Protein AF-A0A821RV55-F1 (afdb_monomer)

Structure (mmCIF, N/CA/C/O backbone):
data_AF-A0A821RV55-F1
#
_entry.id   AF-A0A821RV55-F1
#
loop_
_atom_site.group_PDB
_atom_site.id
_atom_site.type_symbol
_atom_site.label_atom_id
_atom_site.label_alt_id
_atom_site.label_comp_id
_atom_site.label_asym_id
_atom_site.label_entity_id
_atom_site.label_seq_id
_atom_site.pdbx_PDB_ins_code
_atom_site.Cartn_x
_atom_site.Cartn_y
_atom_site.Cartn_z
_atom_site.occupancy
_atom_site.B_iso_or_equiv
_atom_site.auth_seq_id
_atom_site.auth_comp_id
_atom_site.auth_asym_id
_atom_site.auth_atom_id
_atom_site.pdbx_PDB_model_num
ATOM 1 N N . MET A 1 1 ? -0.178 -15.977 -15.659 1.00 85.25 1 MET A N 1
ATOM 2 C CA . MET A 1 1 ? -1.167 -15.702 -14.575 1.00 85.25 1 MET A CA 1
ATOM 3 C C . MET A 1 1 ? -1.295 -14.213 -14.287 1.00 85.25 1 MET A C 1
ATOM 5 O O . MET A 1 1 ? -2.364 -13.681 -14.542 1.00 85.25 1 MET A O 1
ATOM 9 N N . LEU A 1 2 ? -0.251 -13.523 -13.799 1.00 86.44 2 LEU A N 1
ATOM 10 C CA . LEU A 1 2 ? -0.349 -12.079 -13.525 1.00 86.44 2 LEU A C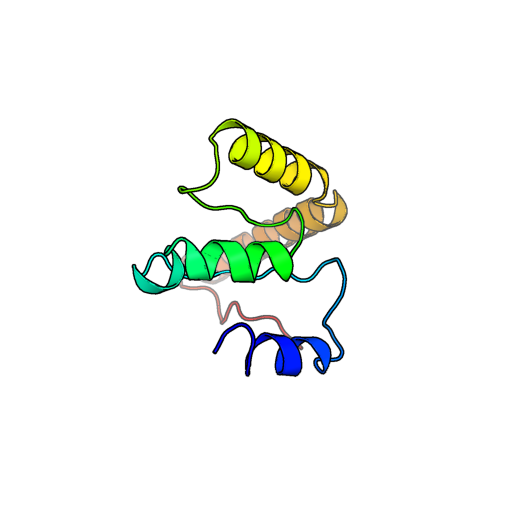A 1
ATOM 11 C C . LEU A 1 2 ? -0.704 -11.279 -14.790 1.00 86.44 2 LEU A C 1
ATOM 13 O O . LEU A 1 2 ? -1.669 -10.523 -14.784 1.00 86.44 2 LEU A O 1
ATOM 17 N N . LYS A 1 3 ? 0.040 -11.504 -15.882 1.00 86.50 3 LYS A N 1
ATOM 18 C CA . LYS A 1 3 ? -0.157 -10.818 -17.171 1.00 86.50 3 LYS A CA 1
ATOM 19 C C . LYS A 1 3 ? -1.388 -11.324 -17.931 1.00 86.50 3 LYS A C 1
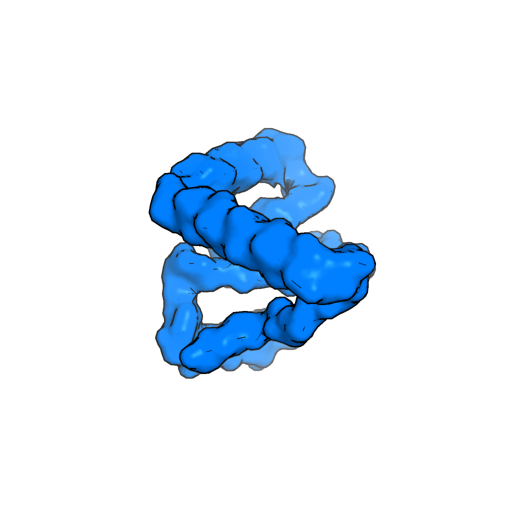ATOM 21 O O . LYS A 1 3 ? -2.145 -10.526 -18.463 1.00 86.50 3 LYS A O 1
ATOM 26 N N . ASP A 1 4 ? -1.608 -12.636 -17.927 1.00 89.25 4 ASP A N 1
ATOM 27 C CA . ASP A 1 4 ? -2.598 -13.270 -18.819 1.00 89.25 4 ASP A CA 1
ATOM 28 C C . ASP A 1 4 ? -4.001 -13.399 -18.211 1.00 89.25 4 ASP A C 1
ATOM 30 O O . ASP A 1 4 ? -4.954 -13.686 -18.926 1.00 89.25 4 ASP A O 1
ATOM 34 N N . PHE A 1 5 ? -4.138 -13.241 -16.891 1.00 90.25 5 PHE A N 1
ATOM 35 C CA . PHE A 1 5 ? -5.413 -13.432 -16.195 1.00 90.25 5 PHE A CA 1
ATOM 36 C C . PHE A 1 5 ? -5.693 -12.315 -15.192 1.00 90.25 5 PHE A C 1
ATOM 38 O O . PHE A 1 5 ? -6.668 -11.589 -15.343 1.00 90.25 5 PHE A O 1
ATOM 45 N N . PHE A 1 6 ? -4.831 -12.141 -14.189 1.00 88.38 6 PHE A N 1
ATOM 46 C CA . PHE A 1 6 ? -5.103 -11.225 -13.080 1.00 88.38 6 PHE A CA 1
ATOM 47 C C . PHE A 1 6 ? -5.234 -9.769 -13.537 1.00 88.38 6 PHE A C 1
ATOM 49 O O . PHE A 1 6 ? -6.215 -9.114 -13.198 1.00 88.38 6 PHE A O 1
ATOM 56 N N . TYR A 1 7 ? -4.279 -9.265 -14.322 1.00 87.81 7 TYR A N 1
ATOM 57 C CA . TYR A 1 7 ? -4.292 -7.871 -14.758 1.00 87.81 7 TYR A CA 1
ATOM 58 C C . TYR A 1 7 ? -5.490 -7.532 -15.666 1.00 87.81 7 TYR A C 1
ATOM 60 O O . TYR A 1 7 ? -6.186 -6.565 -15.355 1.00 87.81 7 TYR A O 1
ATOM 68 N N . PRO A 1 8 ? -5.836 -8.343 -16.689 1.00 90.50 8 PRO A N 1
ATOM 69 C CA . PRO A 1 8 ? -7.069 -8.145 -17.453 1.00 90.50 8 PRO A CA 1
ATOM 70 C C . PRO A 1 8 ? -8.339 -8.118 -16.591 1.00 90.50 8 PRO A C 1
ATOM 72 O O . PRO A 1 8 ? -9.218 -7.293 -16.825 1.00 90.50 8 PRO A O 1
ATOM 75 N N . GLN A 1 9 ? -8.438 -8.989 -15.579 1.00 91.94 9 GLN A N 1
ATOM 76 C CA . GLN A 1 9 ? -9.587 -9.013 -14.665 1.00 91.94 9 GLN A CA 1
ATOM 77 C C . GLN A 1 9 ? -9.621 -7.776 -13.758 1.00 91.94 9 GLN A C 1
ATOM 79 O O . GLN A 1 9 ? -10.681 -7.194 -13.543 1.00 91.94 9 GLN A O 1
ATOM 84 N N . LEU A 1 10 ? -8.461 -7.330 -13.272 1.00 87.94 10 LEU A N 1
ATOM 85 C CA . LEU A 1 10 ? -8.348 -6.117 -12.468 1.00 87.94 10 LEU A CA 1
ATOM 86 C C . LEU A 1 10 ? -8.742 -4.863 -13.261 1.00 87.94 10 LEU A C 1
ATOM 88 O O . LEU A 1 10 ? -9.420 -4.002 -12.716 1.00 87.94 10 LEU A O 1
ATOM 92 N N . GLN A 1 11 ? -8.379 -4.763 -14.544 1.00 86.75 11 GLN A N 1
ATOM 93 C CA . GLN A 1 11 ? -8.776 -3.627 -15.388 1.00 86.75 11 GLN A CA 1
ATOM 94 C C . GLN A 1 11 ? -10.292 -3.532 -15.600 1.00 86.75 11 GLN A C 1
ATOM 96 O 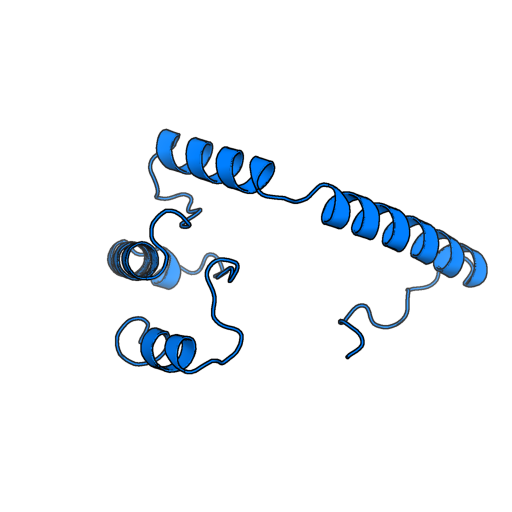O . GLN A 1 11 ? -10.811 -2.441 -15.817 1.00 86.75 11 GLN A O 1
ATOM 101 N N . GLN A 1 12 ? -11.000 -4.661 -15.536 1.00 89.94 12 GLN A N 1
ATOM 102 C CA . GLN A 1 12 ? -12.459 -4.721 -15.663 1.00 89.94 12 GLN A CA 1
ATOM 103 C C . GLN A 1 12 ? -13.179 -4.463 -14.333 1.00 89.94 12 GLN A C 1
ATOM 105 O O . GLN A 1 12 ? -14.402 -4.331 -14.305 1.00 89.94 12 GLN A O 1
ATOM 110 N N . PHE A 1 13 ? -12.441 -4.394 -13.226 1.00 89.81 13 PHE A N 1
ATOM 111 C CA . PHE A 1 13 ? -13.010 -4.131 -11.919 1.00 89.81 13 PHE A CA 1
ATOM 112 C C . PHE A 1 13 ? -13.345 -2.645 -11.781 1.00 89.81 13 PHE A C 1
ATOM 114 O O . PHE A 1 13 ? -12.460 -1.797 -11.812 1.00 89.81 13 PHE A O 1
ATOM 121 N N . GLU A 1 14 ? -14.623 -2.324 -11.585 1.00 88.19 14 GLU A N 1
ATOM 122 C CA . GLU A 1 14 ? -15.125 -0.941 -11.558 1.00 88.19 14 GLU A CA 1
ATOM 123 C C . GLU A 1 14 ? -14.431 -0.055 -10.509 1.00 88.19 14 GLU A C 1
ATOM 125 O O . GLU A 1 14 ? -14.203 1.131 -10.734 1.00 88.19 14 GLU A O 1
ATOM 130 N N . ALA A 1 15 ? -14.030 -0.632 -9.372 1.00 85.81 15 ALA A N 1
ATOM 131 C CA . ALA A 1 15 ? -13.325 0.101 -8.324 1.00 85.81 15 ALA A CA 1
ATOM 132 C C . ALA A 1 15 ? -11.804 0.204 -8.553 1.00 85.81 15 ALA A C 1
ATOM 134 O O . ALA A 1 15 ? -11.110 0.811 -7.732 1.00 85.81 15 ALA A O 1
ATOM 135 N N . TYR A 1 16 ? -11.262 -0.360 -9.639 1.00 86.44 16 TYR A N 1
ATOM 136 C CA . TYR A 1 16 ? -9.854 -0.196 -9.983 1.00 86.44 16 TYR A CA 1
ATOM 137 C C . TYR A 1 16 ? -9.563 1.255 -10.363 1.00 86.44 16 TYR A C 1
ATOM 139 O O . TYR A 1 16 ? -10.140 1.822 -11.288 1.00 86.44 16 TYR A O 1
ATOM 147 N N . ASN A 1 17 ? -8.650 1.876 -9.626 1.00 83.81 17 ASN A N 1
ATOM 148 C CA . ASN A 1 17 ? -8.246 3.249 -9.859 1.00 83.81 17 ASN A CA 1
ATOM 149 C C . ASN A 1 17 ? -6.824 3.497 -9.336 1.00 83.81 17 ASN A C 1
ATOM 151 O O . ASN A 1 17 ? -6.158 2.624 -8.780 1.00 83.81 17 ASN A O 1
ATOM 155 N N . ARG A 1 18 ? -6.342 4.732 -9.480 1.00 78.50 18 ARG A N 1
ATOM 156 C CA . ARG A 1 18 ? -5.007 5.139 -9.014 1.00 78.50 18 ARG A CA 1
ATOM 157 C C . ARG A 1 18 ? -4.796 5.059 -7.496 1.00 78.50 18 ARG A C 1
ATOM 159 O O . ARG A 1 18 ? -3.683 5.305 -7.065 1.00 78.50 18 ARG A O 1
ATOM 166 N N . ALA A 1 19 ? -5.803 4.775 -6.685 1.00 77.62 19 ALA A N 1
ATOM 167 C CA . ALA A 1 19 ? -5.671 4.534 -5.249 1.00 77.62 19 ALA A CA 1
ATOM 168 C C . ALA A 1 19 ? -5.741 3.038 -4.895 1.00 77.62 19 ALA A C 1
ATOM 170 O O . ALA A 1 19 ? -5.709 2.688 -3.720 1.00 77.62 19 ALA A O 1
ATOM 171 N N . THR A 1 20 ? -5.840 2.143 -5.884 1.00 79.62 20 THR A N 1
ATOM 172 C CA . THR A 1 20 ? -5.859 0.699 -5.640 1.00 79.62 20 THR A CA 1
ATOM 173 C C . THR A 1 20 ? -4.489 0.203 -5.177 1.00 79.62 20 THR A C 1
ATOM 175 O O . THR A 1 20 ? -3.472 0.454 -5.827 1.00 79.62 20 THR A O 1
ATOM 178 N N . TRP A 1 21 ? -4.499 -0.539 -4.067 1.00 76.00 21 TRP A N 1
ATOM 179 C CA . TRP A 1 21 ? -3.346 -1.203 -3.461 1.00 76.00 21 TRP A CA 1
ATOM 180 C C . TRP A 1 21 ? -3.376 -2.700 -3.753 1.00 76.00 21 TRP A C 1
ATOM 182 O O . TRP A 1 21 ? -4.423 -3.333 -3.629 1.00 76.00 21 TRP A O 1
ATOM 192 N N . PHE A 1 22 ? -2.228 -3.271 -4.117 1.00 79.94 22 PHE A N 1
ATOM 193 C CA . PHE A 1 22 ? -2.068 -4.707 -4.330 1.00 79.94 22 PHE A CA 1
ATOM 194 C C . PHE A 1 22 ? -1.064 -5.274 -3.324 1.00 79.94 22 PHE A C 1
ATOM 196 O O . PHE A 1 22 ? 0.066 -4.797 -3.237 1.00 79.94 22 PHE A O 1
ATOM 203 N N . GLN A 1 23 ? -1.479 -6.285 -2.560 1.00 82.44 23 GLN A N 1
ATOM 204 C CA . GLN A 1 23 ? -0.666 -6.932 -1.533 1.00 82.44 23 GLN A CA 1
ATOM 205 C C . GLN A 1 23 ? -0.541 -8.427 -1.840 1.00 82.44 23 GLN A C 1
ATOM 207 O O . GLN A 1 23 ? -1.541 -9.098 -2.088 1.00 82.44 23 GLN A O 1
ATOM 212 N N . GLN A 1 24 ? 0.685 -8.949 -1.795 1.00 79.56 24 GLN A N 1
ATOM 213 C CA . GLN A 1 24 ? 0.988 -10.379 -1.908 1.00 79.56 24 GLN A CA 1
ATOM 214 C C . GLN A 1 24 ? 1.672 -10.870 -0.634 1.00 79.56 24 GLN A C 1
ATOM 216 O O . GLN A 1 24 ? 2.279 -10.088 0.104 1.00 79.56 24 GLN A O 1
ATOM 221 N N . ASP A 1 25 ? 1.589 -12.169 -0.378 1.00 79.94 25 ASP A N 1
ATOM 222 C CA . ASP A 1 25 ? 2.366 -12.827 0.660 1.00 79.94 25 ASP A CA 1
ATOM 223 C C . ASP A 1 25 ? 3.806 -13.112 0.189 1.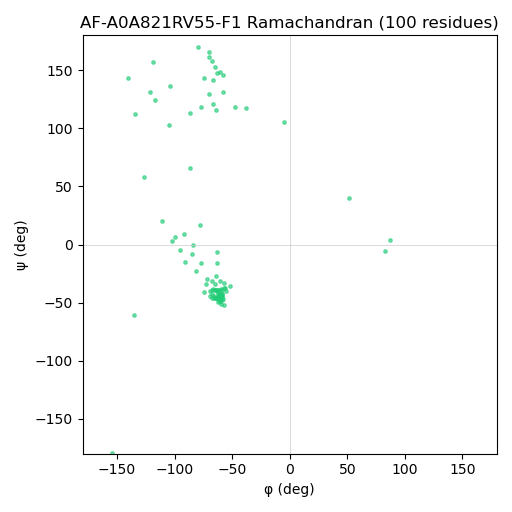00 79.94 25 ASP A C 1
ATOM 225 O O . ASP A 1 25 ? 4.188 -12.936 -0.970 1.00 79.94 25 ASP A O 1
ATOM 229 N N . GLY A 1 26 ? 4.655 -13.525 1.129 1.00 79.12 26 GLY A N 1
ATOM 230 C CA . GLY A 1 26 ? 6.092 -13.690 0.909 1.00 79.12 26 GLY A CA 1
ATOM 231 C C . GLY A 1 26 ? 6.505 -14.964 0.168 1.00 79.12 26 GLY A C 1
ATOM 232 O O . GLY A 1 26 ? 7.678 -15.330 0.264 1.00 79.12 26 GLY A O 1
ATOM 233 N N . ALA A 1 27 ? 5.596 -15.665 -0.519 1.00 83.19 27 ALA A N 1
ATOM 234 C CA . ALA A 1 27 ? 5.929 -16.924 -1.179 1.00 83.19 27 ALA A CA 1
ATOM 235 C C . ALA A 1 27 ? 6.984 -16.728 -2.284 1.00 83.19 27 ALA A C 1
ATOM 237 O O . ALA A 1 27 ? 7.046 -15.698 -2.965 1.00 83.19 27 ALA A O 1
ATOM 238 N N . THR A 1 28 ? 7.830 -17.739 -2.493 1.00 82.44 28 THR A N 1
ATOM 239 C CA . THR A 1 28 ? 8.966 -17.660 -3.427 1.00 82.44 28 THR A CA 1
ATOM 240 C C . THR A 1 28 ? 8.535 -17.307 -4.853 1.00 82.44 28 THR A C 1
ATOM 242 O O . THR A 1 28 ? 9.204 -16.524 -5.526 1.00 82.44 28 THR A O 1
ATOM 245 N N . CYS A 1 29 ? 7.395 -17.826 -5.315 1.00 82.31 29 CYS A N 1
ATOM 246 C CA . CYS A 1 29 ? 6.859 -17.507 -6.638 1.00 82.31 29 CYS A CA 1
ATOM 247 C C . CYS A 1 29 ? 6.402 -16.042 -6.757 1.00 82.31 29 CYS A C 1
ATOM 249 O O . CYS A 1 29 ? 6.546 -15.455 -7.827 1.00 82.31 29 CYS A O 1
ATOM 251 N N . HIS A 1 30 ? 5.927 -15.415 -5.678 1.00 81.44 30 HIS A N 1
ATOM 252 C CA . HIS A 1 30 ? 5.485 -14.013 -5.663 1.00 81.44 30 HIS A CA 1
ATOM 253 C C . HIS A 1 30 ? 6.647 -13.022 -5.529 1.00 81.44 30 HIS A C 1
ATOM 255 O O . HIS A 1 30 ? 6.553 -11.890 -5.988 1.00 81.44 30 HIS A O 1
ATOM 261 N N . THR A 1 31 ? 7.784 -13.468 -4.992 1.00 78.88 31 THR A N 1
ATOM 262 C CA . THR A 1 31 ? 9.004 -12.652 -4.857 1.00 78.88 31 THR A CA 1
ATOM 263 C C . THR A 1 31 ? 10.052 -12.920 -5.946 1.00 78.88 31 THR A C 1
ATOM 265 O O . THR A 1 31 ? 11.160 -12.385 -5.883 1.00 78.88 31 THR A O 1
ATOM 268 N N . SER A 1 32 ? 9.740 -13.737 -6.958 1.00 86.06 32 SER A N 1
ATOM 269 C CA . SER A 1 32 ? 10.642 -13.983 -8.094 1.00 86.06 32 SER A CA 1
ATOM 270 C C . SER A 1 32 ? 10.873 -12.708 -8.922 1.00 86.06 32 SER A C 1
ATOM 272 O O . SER A 1 32 ? 10.001 -11.843 -8.973 1.00 86.06 32 SER A O 1
ATOM 274 N N . ASN A 1 33 ? 12.024 -12.586 -9.597 1.00 85.44 33 ASN A N 1
ATOM 275 C CA . ASN A 1 33 ? 12.322 -11.403 -10.421 1.00 85.44 33 ASN A CA 1
ATOM 276 C C . ASN A 1 33 ? 11.269 -11.199 -11.521 1.00 85.44 33 ASN A C 1
ATOM 278 O O . ASN A 1 33 ? 10.788 -10.087 -11.691 1.00 85.44 33 ASN A O 1
ATOM 282 N N . ALA A 1 34 ? 10.846 -12.282 -12.183 1.00 87.50 34 ALA A N 1
ATOM 283 C CA . ALA A 1 34 ? 9.810 -12.242 -13.214 1.00 87.50 34 ALA A CA 1
ATOM 284 C C . ALA A 1 34 ? 8.450 -11.765 -12.669 1.00 87.50 34 ALA A C 1
ATOM 286 O O . ALA A 1 34 ? 7.744 -11.002 -13.324 1.00 87.50 34 ALA A O 1
ATOM 287 N N . SER A 1 35 ? 8.083 -12.187 -11.454 1.00 87.31 35 SER A N 1
ATOM 288 C CA . SER A 1 35 ? 6.851 -11.731 -10.800 1.00 87.31 35 SER A CA 1
ATOM 289 C C . SER A 1 35 ? 6.936 -10.260 -10.405 1.00 87.31 35 SER A C 1
ATOM 291 O O . SER A 1 35 ? 6.000 -9.510 -10.658 1.00 87.31 35 SER A O 1
ATOM 293 N N . LEU A 1 36 ? 8.058 -9.830 -9.822 1.00 85.94 36 LEU A N 1
ATOM 294 C CA . LEU A 1 36 ? 8.256 -8.441 -9.406 1.00 85.94 36 LEU A CA 1
ATOM 295 C C . LEU A 1 36 ? 8.313 -7.483 -10.598 1.00 85.94 36 LEU A C 1
ATOM 297 O O . LEU A 1 36 ? 7.753 -6.397 -10.510 1.00 85.94 36 LEU A O 1
ATOM 301 N N . GLU A 1 37 ? 8.935 -7.886 -11.706 1.00 86.38 37 GLU A N 1
ATOM 302 C CA . GLU A 1 37 ? 8.942 -7.120 -12.955 1.00 86.38 37 GLU A CA 1
ATOM 303 C C . GLU A 1 37 ? 7.517 -6.935 -13.488 1.00 86.38 37 GLU A C 1
ATOM 305 O O . GLU A 1 37 ? 7.090 -5.806 -13.718 1.00 86.38 37 GLU A O 1
ATOM 310 N N . ALA A 1 38 ? 6.734 -8.018 -13.561 1.00 88.62 38 ALA A N 1
ATOM 311 C CA . ALA A 1 38 ? 5.337 -7.951 -13.982 1.00 88.62 38 ALA A CA 1
ATOM 312 C C . ALA A 1 38 ? 4.488 -7.047 -13.068 1.00 88.62 38 ALA A C 1
ATOM 314 O O . ALA A 1 38 ? 3.705 -6.242 -13.560 1.00 88.62 38 ALA A O 1
ATOM 315 N N . VAL A 1 39 ? 4.641 -7.151 -11.743 1.00 87.25 39 VAL A N 1
ATOM 316 C CA . VAL A 1 39 ? 3.903 -6.306 -10.785 1.00 87.25 39 VAL A CA 1
ATOM 317 C C . VAL A 1 39 ? 4.345 -4.844 -10.886 1.00 87.25 39 VAL A C 1
ATOM 319 O O . VAL A 1 39 ? 3.501 -3.955 -10.831 1.00 87.25 39 VAL A O 1
ATOM 322 N N . ASN A 1 40 ? 5.637 -4.572 -11.073 1.00 83.25 40 ASN A N 1
ATOM 323 C CA . ASN A 1 40 ? 6.140 -3.209 -11.227 1.00 83.25 40 ASN A CA 1
ATOM 324 C C . ASN A 1 40 ? 5.618 -2.541 -12.508 1.00 83.25 40 ASN A C 1
ATOM 326 O O . ASN A 1 40 ? 5.269 -1.366 -12.473 1.00 83.25 40 ASN A O 1
ATOM 330 N N . GLU A 1 41 ? 5.522 -3.281 -13.616 1.00 85.88 41 GLU A N 1
ATOM 331 C CA . GLU A 1 41 ? 4.888 -2.799 -14.852 1.00 85.88 41 GLU A CA 1
ATOM 332 C C . GLU A 1 41 ? 3.405 -2.457 -14.631 1.00 85.88 41 GLU A C 1
ATOM 334 O O . GLU A 1 41 ? 2.928 -1.420 -15.085 1.00 85.88 41 GLU A O 1
ATOM 339 N N . MET A 1 42 ? 2.675 -3.310 -13.906 1.00 85.19 42 MET A N 1
ATOM 340 C CA . MET A 1 42 ? 1.236 -3.139 -13.657 1.00 85.19 42 MET A CA 1
ATOM 341 C C . MET A 1 42 ? 0.922 -2.004 -12.675 1.00 85.19 42 MET A C 1
ATOM 343 O O . MET A 1 42 ? -0.112 -1.345 -12.796 1.00 85.19 42 MET A O 1
ATOM 347 N N . PHE A 1 43 ? 1.798 -1.792 -11.692 1.00 79.88 43 PHE A N 1
ATOM 348 C CA . PHE A 1 43 ? 1.628 -0.849 -10.588 1.00 79.88 43 PHE A CA 1
ATOM 349 C C . PHE A 1 43 ? 2.839 0.088 -10.497 1.00 79.88 43 PHE A C 1
ATOM 351 O O . PHE A 1 43 ? 3.520 0.148 -9.472 1.00 79.88 43 PHE A O 1
ATOM 358 N N . ALA A 1 44 ? 3.114 0.804 -11.592 1.00 75.25 44 ALA A N 1
ATOM 359 C CA . ALA A 1 44 ? 4.280 1.673 -11.745 1.00 75.25 44 ALA A CA 1
ATOM 360 C C . ALA A 1 44 ? 4.492 2.597 -10.532 1.00 75.25 44 ALA A C 1
ATOM 362 O O . ALA A 1 44 ? 3.637 3.418 -10.198 1.00 75.25 44 ALA A O 1
ATOM 363 N N . GLY A 1 45 ? 5.642 2.442 -9.869 1.00 71.19 45 GLY A N 1
ATOM 364 C CA . GLY A 1 45 ? 6.033 3.240 -8.701 1.00 71.19 45 GLY A CA 1
ATOM 365 C C . GLY A 1 45 ? 5.460 2.767 -7.360 1.00 71.19 45 GLY A C 1
ATOM 366 O O . GLY A 1 45 ? 5.879 3.266 -6.327 1.00 71.19 45 GLY A O 1
ATOM 367 N N . LYS A 1 46 ? 4.576 1.763 -7.340 1.00 76.38 46 LYS A N 1
ATOM 368 C CA . LYS A 1 46 ? 3.876 1.304 -6.123 1.00 76.38 46 LYS A CA 1
ATOM 369 C C . LYS A 1 46 ? 4.294 -0.079 -5.645 1.00 76.38 46 LYS A C 1
ATOM 371 O O . LYS A 1 46 ? 3.573 -0.746 -4.904 1.00 76.38 46 LYS A O 1
ATOM 376 N N . LEU A 1 47 ? 5.465 -0.538 -6.075 1.00 77.94 47 LEU A N 1
ATOM 377 C CA . LEU A 1 47 ? 6.021 -1.801 -5.615 1.00 77.94 47 LEU A CA 1
ATOM 378 C C . LEU A 1 47 ? 6.813 -1.593 -4.318 1.00 77.94 47 LEU A C 1
ATOM 380 O O . LEU A 1 47 ? 7.891 -1.003 -4.322 1.00 77.94 47 LEU A O 1
ATOM 384 N N . ILE A 1 48 ? 6.324 -2.151 -3.212 1.00 75.75 48 ILE A N 1
ATOM 385 C CA . ILE A 1 48 ? 7.067 -2.245 -1.949 1.00 75.75 48 ILE A CA 1
ATOM 386 C C . ILE A 1 48 ? 7.532 -3.697 -1.797 1.00 75.75 48 ILE A C 1
ATOM 388 O O . ILE A 1 48 ? 6.748 -4.585 -1.478 1.00 75.75 48 ILE A O 1
ATOM 392 N N . SER A 1 49 ? 8.814 -3.966 -2.062 1.00 75.19 49 SER A N 1
ATOM 393 C CA . SER A 1 49 ? 9.384 -5.320 -2.006 1.00 75.19 49 SER A CA 1
ATOM 394 C C . SER A 1 49 ? 10.785 -5.321 -1.406 1.00 75.19 49 SER A C 1
ATOM 396 O O . SER A 1 49 ? 11.598 -4.448 -1.701 1.00 75.19 49 SER A O 1
ATOM 398 N N . ARG A 1 50 ? 11.110 -6.360 -0.623 1.00 70.94 50 ARG A N 1
ATOM 399 C CA . ARG A 1 50 ? 12.461 -6.569 -0.060 1.00 70.94 50 ARG A CA 1
ATOM 400 C C . ARG A 1 50 ? 13.543 -6.793 -1.121 1.00 70.94 50 ARG A C 1
ATOM 402 O O . ARG A 1 50 ? 14.720 -6.721 -0.794 1.00 70.94 50 ARG A O 1
ATOM 409 N N . ARG A 1 51 ? 13.155 -7.108 -2.361 1.00 72.56 51 ARG A N 1
ATOM 410 C CA . ARG A 1 51 ? 14.079 -7.287 -3.493 1.00 72.56 51 ARG A CA 1
ATOM 411 C C . ARG A 1 51 ? 14.245 -6.038 -4.359 1.00 72.56 51 ARG A C 1
ATOM 413 O O . ARG A 1 51 ? 15.062 -6.060 -5.273 1.00 72.56 51 ARG A O 1
ATOM 420 N N . ALA A 1 52 ? 13.504 -4.963 -4.087 1.00 69.06 52 ALA A N 1
ATOM 421 C CA . ALA A 1 52 ? 13.810 -3.658 -4.662 1.00 69.06 52 ALA A CA 1
ATOM 422 C C . ALA A 1 52 ? 15.106 -3.104 -4.042 1.00 69.06 52 ALA A C 1
ATOM 424 O O . ALA A 1 52 ? 15.539 -3.550 -2.976 1.00 69.06 52 ALA A O 1
ATOM 425 N N . THR A 1 53 ? 15.738 -2.122 -4.690 1.00 79.06 53 THR A N 1
ATOM 426 C CA . THR A 1 53 ? 16.891 -1.450 -4.075 1.00 79.06 53 THR A CA 1
ATOM 427 C C . THR A 1 53 ? 16.459 -0.782 -2.766 1.00 79.06 53 THR A C 1
ATOM 429 O O . THR A 1 53 ? 15.327 -0.315 -2.639 1.00 79.06 53 THR A O 1
ATOM 432 N N . ILE A 1 54 ? 17.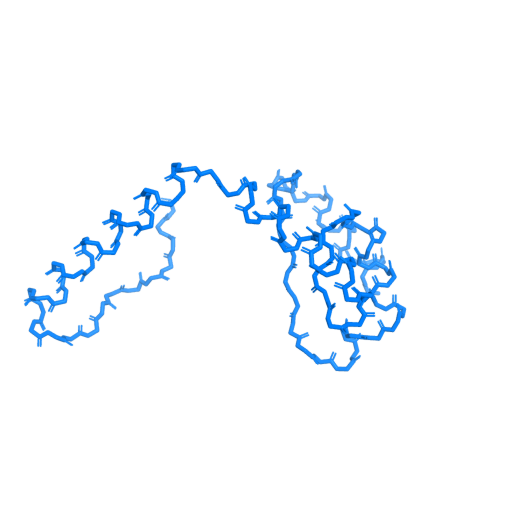363 -0.704 -1.784 1.00 81.31 54 ILE A N 1
ATOM 433 C CA . ILE A 1 54 ? 17.064 -0.068 -0.488 1.00 81.31 54 ILE A CA 1
ATOM 434 C C . ILE A 1 54 ? 16.582 1.377 -0.682 1.00 81.31 54 ILE A C 1
ATOM 436 O O . ILE A 1 54 ? 15.681 1.820 0.026 1.00 81.31 54 ILE A O 1
ATOM 440 N N . ASN A 1 55 ? 17.152 2.100 -1.650 1.00 81.38 55 ASN A N 1
ATOM 441 C CA . ASN A 1 55 ? 16.746 3.470 -1.952 1.00 81.38 55 ASN A CA 1
ATOM 442 C C . ASN A 1 55 ? 15.328 3.524 -2.524 1.00 81.38 55 ASN A C 1
ATOM 444 O O . ASN A 1 55 ? 14.525 4.299 -2.021 1.00 81.38 55 ASN A O 1
ATOM 448 N N . GLN A 1 56 ? 14.992 2.660 -3.488 1.00 77.88 56 GLN A N 1
ATOM 449 C CA . GLN A 1 56 ? 13.637 2.607 -4.043 1.00 77.88 56 GLN A CA 1
ATOM 450 C C . GLN A 1 56 ? 12.606 2.246 -2.972 1.00 77.88 56 GLN A C 1
ATOM 452 O O . GLN A 1 56 ? 11.553 2.866 -2.888 1.00 77.88 56 GLN A O 1
ATOM 457 N N . LEU A 1 57 ? 12.924 1.269 -2.119 1.00 80.75 57 LEU A N 1
ATOM 458 C CA . LEU A 1 57 ? 12.044 0.861 -1.031 1.00 80.75 57 LEU A CA 1
ATOM 459 C C . LEU A 1 57 ? 11.795 2.011 -0.046 1.00 80.75 57 LEU A C 1
ATOM 461 O O . LEU A 1 57 ? 10.655 2.242 0.345 1.00 80.75 57 LEU A O 1
ATOM 465 N N . LYS A 1 58 ? 12.849 2.743 0.333 1.00 84.56 58 LYS A N 1
ATOM 466 C CA . LYS A 1 58 ? 12.731 3.921 1.204 1.00 84.56 58 LYS A CA 1
ATOM 467 C C . LYS A 1 58 ? 11.887 5.016 0.561 1.00 84.56 58 LYS A C 1
ATOM 469 O O . LYS A 1 58 ? 11.002 5.535 1.229 1.00 84.56 58 LYS A O 1
ATOM 474 N N . THR A 1 59 ? 12.143 5.340 -0.707 1.00 86.62 59 THR A N 1
ATOM 475 C CA . THR A 1 59 ? 11.373 6.348 -1.447 1.00 86.62 59 THR A CA 1
ATOM 476 C C . THR A 1 59 ? 9.895 5.985 -1.473 1.00 86.62 59 THR A C 1
ATOM 478 O O . THR A 1 59 ? 9.086 6.781 -1.009 1.00 86.62 59 THR A O 1
ATOM 481 N N . ASN A 1 60 ? 9.555 4.760 -1.881 1.00 83.88 60 ASN A N 1
ATOM 482 C CA . ASN A 1 60 ? 8.163 4.320 -1.966 1.00 83.88 60 ASN A CA 1
ATOM 483 C C . ASN A 1 60 ? 7.481 4.363 -0.592 1.00 83.88 60 ASN A C 1
ATOM 485 O O . ASN A 1 60 ? 6.387 4.893 -0.472 1.00 83.88 60 ASN A O 1
ATOM 489 N N . ILE A 1 61 ? 8.133 3.877 0.474 1.00 84.00 61 ILE A N 1
ATOM 490 C CA . ILE A 1 61 ? 7.563 3.949 1.831 1.00 84.00 61 ILE A CA 1
ATOM 491 C C . ILE A 1 61 ? 7.282 5.403 2.234 1.00 84.00 61 ILE A C 1
ATOM 493 O O . ILE A 1 61 ? 6.211 5.688 2.764 1.00 84.00 61 ILE A O 1
ATOM 497 N N . CYS A 1 62 ? 8.219 6.321 1.989 1.00 91.00 62 CYS A N 1
ATOM 498 C CA . CYS A 1 62 ? 8.043 7.728 2.340 1.00 91.00 62 CYS A CA 1
ATOM 499 C C . CYS A 1 62 ? 6.925 8.398 1.533 1.00 91.00 62 CYS A C 1
ATOM 501 O O . CYS A 1 62 ? 6.123 9.130 2.110 1.00 91.00 62 CYS A O 1
ATOM 503 N N . GLU A 1 63 ? 6.865 8.152 0.223 1.00 87.44 63 GLU A N 1
ATOM 504 C CA . GLU A 1 63 ? 5.815 8.680 -0.653 1.00 87.44 63 GLU A CA 1
ATOM 505 C C . GLU A 1 63 ? 4.439 8.161 -0.233 1.00 87.44 63 GLU A C 1
ATOM 507 O O . GLU A 1 63 ? 3.504 8.950 -0.101 1.00 87.44 63 GLU A O 1
ATOM 512 N N . GLU A 1 64 ? 4.334 6.872 0.100 1.00 85.56 64 GLU A N 1
ATOM 513 C CA . GLU A 1 64 ? 3.075 6.301 0.569 1.00 85.56 64 GLU A CA 1
ATOM 514 C C . GLU A 1 64 ? 2.648 6.831 1.927 1.00 85.56 64 GLU A C 1
ATOM 516 O O . GLU A 1 64 ? 1.490 7.199 2.108 1.00 85.56 64 GLU A O 1
ATOM 521 N N . MET A 1 65 ? 3.577 6.954 2.877 1.00 87.88 65 MET A N 1
ATOM 522 C CA . MET A 1 65 ? 3.282 7.585 4.163 1.00 87.88 65 MET A CA 1
ATOM 523 C C .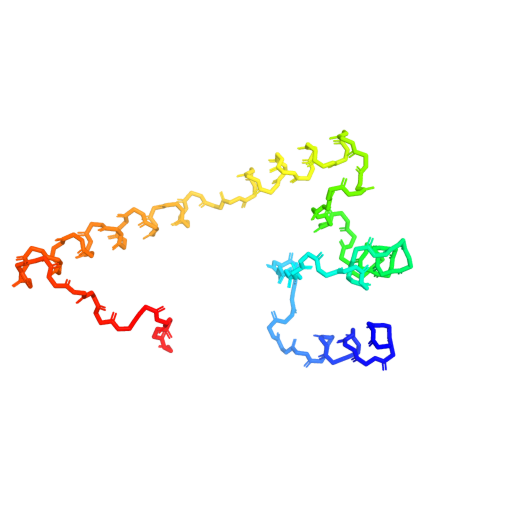 MET A 1 65 ? 2.799 9.030 3.992 1.00 87.88 65 MET A C 1
ATOM 525 O O . MET A 1 65 ? 1.887 9.451 4.702 1.00 87.88 65 MET A O 1
ATOM 529 N N . ALA A 1 66 ? 3.383 9.780 3.053 1.00 90.88 66 ALA A N 1
ATOM 530 C CA . ALA A 1 66 ? 2.984 11.153 2.758 1.00 90.88 66 ALA A CA 1
ATOM 531 C C . ALA A 1 66 ? 1.625 11.242 2.041 1.00 90.88 66 ALA A C 1
ATOM 533 O O . ALA A 1 66 ? 0.909 12.228 2.210 1.00 90.88 66 ALA A O 1
ATOM 534 N N . ALA A 1 67 ? 1.258 10.224 1.259 1.00 89.94 67 ALA A N 1
ATOM 535 C CA . ALA A 1 67 ? -0.011 10.165 0.545 1.00 89.94 67 ALA A CA 1
ATOM 536 C C . ALA A 1 67 ? -1.209 9.807 1.444 1.00 89.94 67 ALA A C 1
ATOM 538 O O . ALA A 1 67 ? -2.351 10.038 1.037 1.00 89.94 67 ALA A O 1
ATOM 539 N N . ILE A 1 68 ? -0.987 9.273 2.655 1.00 88.50 68 ILE A N 1
ATOM 540 C CA . ILE A 1 68 ? -2.065 8.955 3.605 1.00 88.50 68 ILE A CA 1
ATOM 541 C C . ILE A 1 68 ? -2.781 10.253 4.025 1.00 88.50 68 ILE A C 1
ATOM 543 O O . ILE A 1 68 ? -2.187 11.099 4.699 1.00 88.50 68 ILE A O 1
ATOM 547 N N . PRO A 1 69 ? -4.079 10.430 3.700 1.00 92.94 69 PRO A N 1
ATOM 548 C CA . PRO A 1 69 ? -4.789 11.653 4.050 1.00 92.94 69 PRO A CA 1
ATOM 549 C C . PRO A 1 69 ? -4.960 11.797 5.566 1.00 92.94 69 PRO A C 1
ATOM 551 O O . PRO A 1 69 ? -5.333 10.839 6.247 1.00 92.94 69 PRO A O 1
ATOM 554 N N . CYS A 1 70 ? -4.840 13.020 6.095 1.00 92.69 70 CYS A N 1
ATOM 555 C CA . CYS A 1 70 ? -5.141 13.305 7.507 1.00 92.69 70 CYS A CA 1
ATOM 556 C C . CYS A 1 70 ? -6.531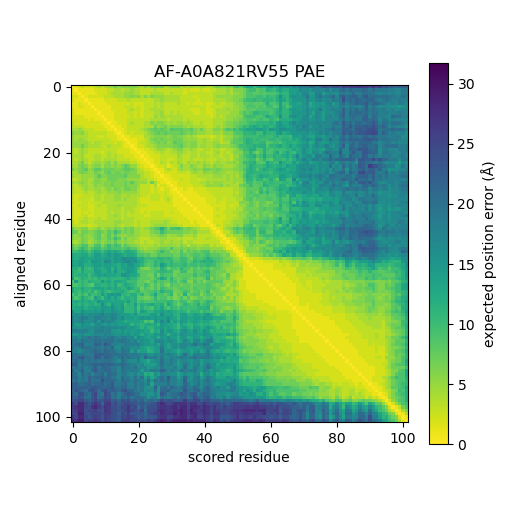 12.807 7.932 1.00 92.69 70 CYS A C 1
ATOM 558 O O . CYS A 1 70 ? -6.691 12.317 9.048 1.00 92.69 70 CYS A O 1
ATOM 560 N N . ALA A 1 71 ? -7.520 12.882 7.035 1.00 90.88 71 ALA A N 1
ATOM 561 C CA . ALA A 1 71 ? -8.867 12.373 7.280 1.00 90.88 71 ALA A CA 1
ATOM 562 C C . ALA A 1 71 ? -8.879 10.863 7.580 1.00 90.88 71 ALA A C 1
ATOM 564 O O . ALA A 1 71 ? -9.594 10.424 8.478 1.00 90.88 71 ALA A O 1
ATOM 565 N N . MET A 1 72 ? -8.046 10.074 6.894 1.00 90.19 72 MET A N 1
ATOM 566 C CA . MET A 1 72 ? -7.917 8.638 7.146 1.00 90.19 72 MET A CA 1
ATOM 567 C C . MET A 1 72 ? -7.321 8.382 8.536 1.00 90.19 72 MET A C 1
ATOM 569 O O . MET A 1 72 ? -7.875 7.603 9.310 1.00 90.19 72 MET A O 1
ATOM 573 N N . CYS A 1 73 ? -6.255 9.099 8.906 1.00 92.88 73 CYS A N 1
ATOM 574 C CA . CYS A 1 73 ? -5.676 9.018 10.251 1.00 92.88 73 CYS A CA 1
ATOM 575 C C . CYS A 1 73 ? -6.698 9.396 11.337 1.00 92.88 73 CYS A C 1
ATOM 577 O O . CYS A 1 73 ? -6.816 8.713 12.354 1.00 92.88 73 CYS A O 1
ATOM 579 N N . GLN A 1 74 ? -7.484 10.450 11.110 1.00 93.44 74 GLN A N 1
ATOM 580 C CA . GLN A 1 74 ? -8.552 10.866 12.021 1.00 93.44 74 GLN A CA 1
ATOM 581 C C . GLN A 1 74 ? -9.631 9.786 12.163 1.00 93.44 74 GLN A C 1
ATOM 583 O O . GLN A 1 74 ? -10.038 9.479 13.283 1.00 93.44 74 GLN A O 1
ATOM 588 N N . GLN A 1 75 ? -10.063 9.172 11.059 1.00 90.62 75 GLN A N 1
ATOM 589 C CA . GLN A 1 75 ? -11.024 8.067 11.076 1.00 90.62 75 GLN A CA 1
ATOM 590 C C . GLN A 1 75 ? -10.496 6.866 11.868 1.00 90.62 75 GLN A C 1
ATOM 592 O O . GLN A 1 75 ? -11.238 6.295 12.666 1.00 90.62 75 GLN A O 1
ATOM 597 N N . VAL A 1 76 ? -9.216 6.512 11.715 1.00 89.69 76 VAL A N 1
ATOM 598 C CA . VAL A 1 76 ? -8.577 5.435 12.491 1.00 89.69 76 VAL A CA 1
ATOM 599 C C . VAL A 1 76 ? -8.613 5.737 13.990 1.00 89.69 76 VAL A C 1
ATOM 601 O O . VAL A 1 76 ? -9.045 4.886 14.768 1.00 89.69 76 VAL A O 1
ATOM 604 N N . ILE 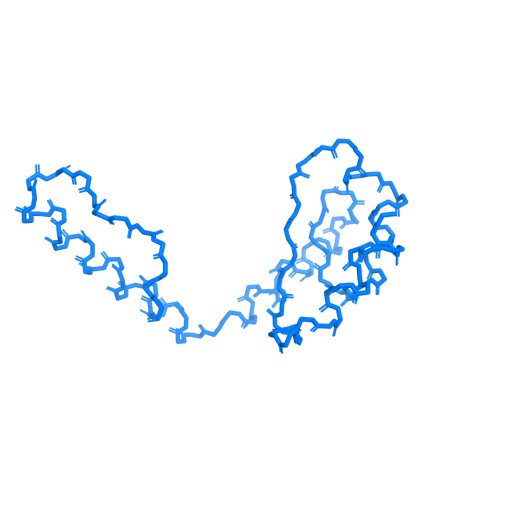A 1 77 ? -8.227 6.948 14.408 1.00 93.50 77 ILE A N 1
ATOM 605 C CA . ILE A 1 77 ? -8.264 7.348 15.825 1.00 93.50 77 ILE A CA 1
ATOM 606 C C . ILE A 1 77 ? -9.696 7.354 16.373 1.00 93.50 77 ILE A C 1
ATOM 608 O O . ILE A 1 77 ? -9.932 6.906 17.497 1.00 93.50 77 ILE A O 1
ATOM 612 N N . THR A 1 78 ? -10.666 7.821 15.591 1.00 92.06 78 THR A N 1
ATOM 613 C CA . THR A 1 78 ? -12.084 7.786 15.972 1.00 92.06 78 THR A CA 1
ATOM 614 C C . THR A 1 78 ? -12.578 6.352 16.153 1.00 92.06 78 THR A C 1
ATOM 616 O O . THR A 1 78 ? -13.163 6.034 17.189 1.00 92.06 78 THR A O 1
ATOM 619 N N . ASN A 1 79 ? -12.274 5.464 15.204 1.00 89.94 79 ASN A N 1
ATOM 620 C CA . ASN A 1 79 ? -12.630 4.048 15.288 1.00 89.94 79 ASN A CA 1
ATOM 621 C C . ASN A 1 79 ? -11.977 3.361 16.494 1.00 89.94 79 ASN A C 1
ATOM 623 O O . ASN A 1 79 ? -12.618 2.555 17.164 1.00 89.94 79 ASN A O 1
ATOM 627 N N . LEU A 1 80 ? -10.726 3.700 16.811 1.00 88.56 80 LEU A N 1
ATOM 628 C CA . LEU A 1 80 ? -10.037 3.168 17.984 1.00 88.56 80 LEU A CA 1
ATOM 629 C C . LEU A 1 80 ? -10.748 3.557 19.289 1.00 88.56 80 LEU A C 1
ATOM 631 O O . LEU A 1 80 ? -10.975 2.702 20.143 1.00 88.56 80 LEU A O 1
ATOM 635 N N . ARG A 1 81 ? -11.146 4.828 19.433 1.00 90.75 81 ARG A N 1
ATOM 636 C CA . ARG A 1 81 ? -11.884 5.306 20.616 1.00 90.75 81 ARG A CA 1
ATOM 637 C C . ARG A 1 81 ? -13.210 4.577 20.798 1.00 90.75 81 ARG A C 1
ATOM 639 O O . ARG A 1 81 ? -13.523 4.169 21.913 1.00 90.75 81 ARG A O 1
ATOM 646 N N . PHE A 1 82 ? -13.956 4.389 19.712 1.00 89.56 82 PHE A N 1
ATOM 647 C CA . PHE A 1 82 ? -15.211 3.638 19.735 1.00 89.56 82 PHE A CA 1
ATOM 648 C C . PHE A 1 82 ? -14.997 2.208 20.252 1.00 89.56 82 PHE A C 1
ATOM 650 O O . PHE A 1 82 ? -15.672 1.775 21.184 1.00 89.56 82 PHE A O 1
ATOM 657 N N . ARG A 1 83 ? -13.976 1.519 19.733 1.00 87.38 83 ARG A N 1
ATOM 658 C CA . ARG A 1 83 ? -13.643 0.143 20.125 1.00 87.38 83 ARG A CA 1
ATOM 659 C C . ARG A 1 83 ? -13.189 0.007 21.569 1.00 87.38 83 ARG A C 1
ATOM 661 O O . ARG A 1 83 ? -13.483 -0.999 22.205 1.00 87.38 83 ARG A O 1
ATOM 668 N N . PHE A 1 84 ? -12.488 1.001 22.108 1.00 89.94 84 PHE A N 1
ATOM 669 C CA . PHE A 1 84 ? -12.190 1.010 23.540 1.00 89.94 84 PHE A CA 1
ATOM 670 C C . PHE A 1 84 ? -13.461 1.121 24.381 1.00 89.94 84 PHE A C 1
ATOM 672 O O . PHE A 1 84 ? -13.576 0.424 25.386 1.00 89.94 84 PHE A O 1
ATOM 679 N N . GLY A 1 85 ? -14.436 1.923 23.944 1.00 89.25 85 GLY A N 1
ATOM 680 C CA . GLY A 1 85 ? -15.758 1.969 24.566 1.00 89.25 85 GLY A CA 1
ATOM 681 C C . GLY A 1 85 ? -16.456 0.607 24.556 1.00 89.25 85 GLY A C 1
ATOM 682 O O . GLY A 1 85 ? -16.911 0.148 25.602 1.00 89.25 85 GLY A O 1
ATOM 683 N N . GLU A 1 86 ? -16.478 -0.074 23.409 1.00 89.25 86 GLU A N 1
ATOM 684 C CA . GLU A 1 86 ? -17.062 -1.418 23.293 1.00 89.25 86 GLU A CA 1
ATOM 685 C C . GLU A 1 86 ? -16.350 -2.444 24.181 1.00 89.25 86 GLU A C 1
ATOM 687 O O . GLU A 1 86 ? -17.004 -3.215 24.878 1.00 89.25 86 GLU A O 1
ATOM 692 N N . CYS A 1 87 ? -15.016 -2.433 24.204 1.00 89.81 87 CYS A N 1
ATOM 693 C CA . CYS A 1 87 ? -14.220 -3.322 25.048 1.00 89.81 87 CYS A CA 1
ATOM 694 C C . CYS A 1 87 ? -14.558 -3.141 26.538 1.00 89.81 87 CYS A C 1
ATOM 696 O O . CYS A 1 87 ? -14.761 -4.124 27.251 1.00 89.81 87 CYS A O 1
ATOM 698 N N . LEU A 1 88 ? -14.689 -1.892 27.000 1.00 90.88 88 LEU A N 1
ATOM 699 C CA . LEU A 1 88 ? -15.080 -1.584 28.379 1.00 90.88 88 LEU A CA 1
ATOM 700 C C . LEU A 1 88 ? -16.499 -2.070 28.695 1.00 90.88 88 LEU A C 1
ATOM 702 O O . LEU A 1 88 ? -16.705 -2.719 29.718 1.00 90.88 88 LEU A O 1
ATOM 706 N N . GLN A 1 89 ? -17.465 -1.809 27.809 1.00 89.75 89 GLN A N 1
ATOM 707 C CA . GLN A 1 89 ? -18.849 -2.281 27.970 1.00 89.75 89 GLN A CA 1
ATOM 708 C C . GLN A 1 89 ? -18.939 -3.809 28.031 1.00 89.75 89 GLN A C 1
ATOM 710 O O . GLN A 1 89 ? -19.796 -4.359 28.717 1.00 89.75 89 GLN A O 1
ATOM 715 N N . ARG A 1 90 ? -18.032 -4.491 27.332 1.00 88.69 90 ARG A N 1
ATOM 716 C CA . ARG A 1 90 ? -17.943 -5.951 27.272 1.00 88.69 90 ARG A CA 1
ATOM 717 C C . ARG A 1 90 ? -17.014 -6.554 28.323 1.00 88.69 90 ARG A C 1
ATOM 719 O O . ARG A 1 90 ? -16.712 -7.742 28.242 1.00 88.69 90 ARG A O 1
ATOM 726 N N . ASN A 1 91 ? -16.539 -5.759 29.283 1.00 90.69 91 ASN A N 1
ATOM 727 C CA . ASN A 1 91 ? -15.615 -6.197 30.328 1.00 90.69 91 ASN A CA 1
ATOM 728 C C . ASN A 1 91 ? -14.376 -6.937 29.773 1.00 90.69 91 ASN A C 1
ATOM 730 O O . ASN A 1 91 ? -13.947 -7.955 30.313 1.00 90.69 91 ASN A O 1
ATOM 734 N N . GLY A 1 92 ? -13.827 -6.452 28.655 1.00 87.00 92 GLY A N 1
ATOM 735 C CA . GLY A 1 92 ? -12.628 -7.006 28.025 1.00 87.00 92 GLY A CA 1
ATOM 736 C C . GLY A 1 92 ? -12.850 -8.152 27.033 1.00 87.00 92 GLY A C 1
ATOM 737 O O . GLY A 1 92 ? -11.866 -8.700 26.539 1.00 87.00 92 GLY A O 1
ATOM 738 N N . ALA A 1 93 ? -14.093 -8.538 26.721 1.00 85.06 93 ALA A N 1
ATOM 739 C CA . ALA A 1 93 ? -14.350 -9.564 25.706 1.00 85.06 93 ALA A CA 1
ATOM 740 C C . ALA A 1 93 ? -14.030 -9.078 24.275 1.00 85.06 93 ALA A C 1
ATOM 742 O O . ALA A 1 93 ? -13.870 -7.883 24.016 1.00 85.06 93 ALA A O 1
ATOM 743 N N . HIS A 1 94 ? -13.954 -10.018 23.328 1.00 83.44 94 HIS A N 1
ATOM 744 C CA . HIS A 1 94 ? -13.703 -9.713 21.919 1.00 83.44 94 HIS A CA 1
ATOM 745 C C . HIS A 1 94 ? -14.756 -8.757 21.320 1.00 83.44 94 HIS A C 1
ATOM 747 O O . HIS A 1 94 ? -15.942 -8.780 21.667 1.00 83.44 94 HIS A O 1
ATOM 753 N N . LEU A 1 95 ? -14.286 -7.910 20.402 1.00 81.44 95 LEU A N 1
ATOM 754 C CA . LEU A 1 95 ? -15.124 -7.026 19.594 1.00 81.44 95 LEU A CA 1
ATOM 755 C C . LEU A 1 95 ? -15.845 -7.853 18.518 1.00 81.44 95 LEU A C 1
ATOM 757 O O . LEU A 1 95 ? -15.243 -8.780 17.975 1.00 81.44 95 LEU A O 1
ATOM 761 N N . ASP A 1 96 ? -17.098 -7.511 18.206 1.00 71.12 96 ASP A N 1
ATOM 762 C CA . ASP A 1 96 ? -17.826 -8.145 17.095 1.00 71.12 96 ASP A CA 1
ATOM 763 C C . ASP A 1 96 ? -17.202 -7.766 15.740 1.00 71.12 96 ASP A C 1
ATOM 765 O O . ASP A 1 96 ? -16.492 -6.762 15.627 1.00 71.12 96 ASP A O 1
ATOM 769 N N . ASP A 1 97 ? -17.459 -8.598 14.725 1.00 58.91 97 ASP A N 1
ATOM 770 C CA . ASP A 1 97 ? -16.733 -8.663 13.454 1.00 58.91 97 ASP A CA 1
ATOM 771 C C . ASP A 1 97 ? -16.287 -7.314 12.869 1.00 58.91 97 ASP A C 1
ATOM 773 O O . ASP A 1 97 ? -17.061 -6.452 12.443 1.00 58.91 97 ASP A O 1
ATOM 777 N N . VAL A 1 98 ? -14.964 -7.193 12.773 1.00 56.78 98 VAL A N 1
ATOM 778 C CA . VAL A 1 98 ? -14.229 -6.112 12.123 1.00 56.78 98 VAL A CA 1
ATOM 779 C C . VAL A 1 98 ? -14.080 -6.445 10.640 1.00 56.78 98 VAL A C 1
ATOM 781 O O . VAL A 1 98 ? -12.979 -6.676 10.155 1.00 56.78 98 VAL A O 1
ATOM 784 N N . ILE A 1 99 ? -15.172 -6.493 9.886 1.00 49.28 99 ILE A N 1
ATOM 785 C CA . ILE A 1 99 ? -15.084 -6.473 8.422 1.00 49.28 99 ILE A CA 1
ATOM 786 C C . ILE A 1 99 ? -16.129 -5.485 7.922 1.00 49.28 99 ILE A C 1
ATOM 788 O O . ILE A 1 99 ? -17.321 -5.684 8.120 1.00 49.28 99 ILE A O 1
ATOM 792 N N . PHE A 1 100 ? -15.623 -4.378 7.369 1.00 43.91 100 PHE A N 1
ATOM 793 C CA . PHE A 1 100 ? -16.317 -3.276 6.698 1.00 43.91 100 PHE A CA 1
ATOM 794 C C . PHE A 1 100 ? -17.829 -3.492 6.523 1.00 43.91 100 PHE A C 1
ATOM 796 O O . PHE A 1 100 ? -18.261 -4.268 5.669 1.00 43.91 100 PHE A O 1
ATOM 803 N N . LYS A 1 101 ? -18.642 -2.788 7.326 1.00 41.97 101 LYS A N 1
ATOM 804 C CA . LYS A 1 101 ? -20.075 -2.666 7.035 1.00 41.97 101 LYS A CA 1
ATOM 805 C C . LYS A 1 101 ? -20.222 -2.047 5.637 1.00 41.97 101 LYS A C 1
ATOM 807 O O . LYS A 1 101 ? -19.524 -1.075 5.346 1.00 41.97 101 LYS A O 1
ATOM 812 N N . LYS A 1 102 ? -21.067 -2.674 4.808 1.00 36.31 102 LYS A N 1
ATOM 813 C CA . LYS A 1 102 ? -21.455 -2.211 3.464 1.00 36.31 102 LYS A CA 1
ATOM 814 C C . LYS A 1 102 ? -21.898 -0.753 3.466 1.00 36.31 102 LYS A C 1
ATOM 816 O O . LYS A 1 102 ? -22.567 -0.359 4.448 1.00 36.31 102 LYS A O 1
#

Solvent-accessible surface area (backbone atoms only — not comparable to full-atom values): 6458 Å² total; per-residue (Å²): 94,64,79,80,43,50,47,63,54,45,73,70,35,87,83,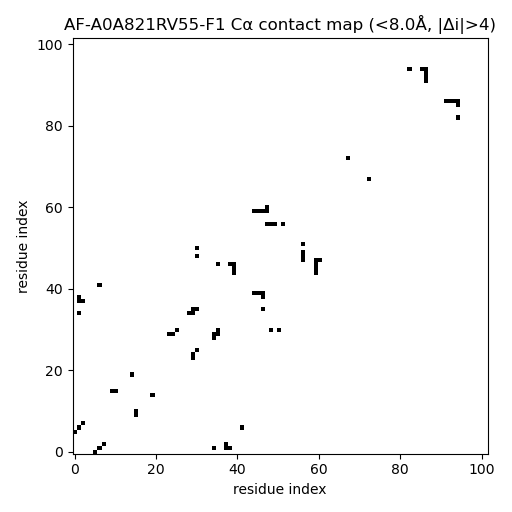59,52,97,82,64,83,87,87,81,70,90,48,70,75,59,69,30,70,72,41,45,52,54,48,34,69,77,38,69,81,70,63,82,46,94,86,48,54,71,65,57,34,51,51,40,53,52,54,52,63,68,66,58,50,69,68,56,58,50,51,52,55,52,51,50,54,52,49,54,52,52,26,59,78,50,76,70,46,86,80,77,85,91,63,84,82,131

Radius of gyration: 18.26 Å; Cα contacts (8 Å, |Δi|>4): 41; chains: 1; bounding box: 38×31×49 Å

InterPro domains:
  IPR036397 Ribonuclease H superfamily [G3DSA:3.30.420.10] (1-96)

Organism: NCBI:txid345717

Mean predicted aligned error: 10.25 Å

pLDDT: mean 82.83, std 10.53, range [36.31, 93.5]

Sequence (102 aa):
MLKDFFYPQLQQFEAYNRATWFQQDGATCHTSNASLEAVNEMFAGKLISRRATINQLKTNICEEMAAIPCAMCQQVITNLRFRFGECLQRNGAHLDDVIFKK

Secondary structure (DSSP, 8-state):
-IIIIIHHHHHT-TT-STT--------TTTSSHHHHHHHHHHTTT----TTS-HHHHHHHHHHHHHHS-HHHHHHHHHHHHHHHHHHHHTTTPPPS--S---

Foldseek 3Di:
DLVPPVLVVLVVDPPRDLPDDDDDDPDPVCQDPVNQVSVCVSNPLQDQDPPPPPVSNVVNVVVVVVPDDPVNVVVVVVVVVVVVVVCVVVVNDDDPDPDDDD